Protein AF-A0A532F8X4-F1 (afdb_monomer)

Mean predicted aligned error: 9.33 Å

pLDDT: mean 79.46, std 13.92, range [50.66, 92.62]

Secondary structure (DSSP, 8-state):
--EEEEETTEEEEEEEGGG--HHHHTTSS-EEEETTEEEEEEETTS--S-----------

Solvent-accessible surface area (backbone atoms only — not comparable to full-atom values): 3842 Å² total; per-residue (Å²): 121,72,52,75,45,81,49,94,72,25,35,42,35,38,29,39,74,91,71,58,48,73,54,54,74,69,54,78,39,58,67,47,79,58,90,78,33,35,42,34,50,42,46,66,87,59,71,86,63,72,83,67,80,79,80,80,72,84,88,126

Foldseek 3Di:
DWDWDDDVQWIKIKAFPVPDDPCVVVCVFPWDDDPRIIITTGGPPRDPDPPPPPPPDDDD

Structure (mmCIF, N/CA/C/O backbone):
data_AF-A0A532F8X4-F1
#
_entry.id   AF-A0A532F8X4-F1
#
loop_
_atom_site.group_PDB
_atom_site.id
_atom_site.type_symbol
_atom_site.label_atom_id
_atom_site.label_alt_id
_atom_site.label_comp_id
_atom_site.label_asym_id
_atom_site.label_entity_id
_atom_site.label_seq_id
_atom_site.pdbx_PDB_ins_code
_atom_site.Cartn_x
_atom_site.Cartn_y
_atom_site.Cartn_z
_atom_site.occupancy
_atom_site.B_iso_or_equiv
_atom_site.auth_seq_id
_atom_site.auth_comp_id
_atom_site.auth_asym_id
_atom_site.auth_atom_id
_atom_site.pdbx_PDB_model_num
ATOM 1 N N . MET A 1 1 ? 0.746 1.241 11.883 1.00 74.81 1 MET A N 1
ATOM 2 C CA . MET A 1 1 ? 0.285 0.085 11.108 1.00 74.81 1 MET A CA 1
ATOM 3 C C . MET A 1 1 ? 0.407 0.354 9.616 1.00 74.81 1 MET A C 1
ATOM 5 O O . MET A 1 1 ? -0.311 1.179 9.060 1.00 74.81 1 MET A O 1
ATOM 9 N N . THR A 1 2 ? 1.306 -0.386 8.966 1.00 84.50 2 THR A N 1
ATOM 10 C CA . THR A 1 2 ? 1.496 -0.348 7.513 1.00 84.50 2 THR A CA 1
ATOM 11 C C . THR A 1 2 ? 1.302 -1.752 6.946 1.00 84.50 2 THR A C 1
ATOM 13 O O . THR A 1 2 ? 2.070 -2.651 7.282 1.00 84.50 2 THR A O 1
ATOM 16 N N . ILE A 1 3 ? 0.325 -1.932 6.060 1.00 88.88 3 ILE A N 1
ATOM 17 C CA . ILE A 1 3 ? 0.162 -3.176 5.293 1.00 88.88 3 ILE A CA 1
ATOM 18 C C . ILE A 1 3 ? 1.002 -3.054 4.023 1.00 88.88 3 ILE A C 1
ATOM 20 O O . ILE A 1 3 ? 0.988 -2.010 3.370 1.00 88.88 3 ILE A O 1
ATOM 24 N N . ARG A 1 4 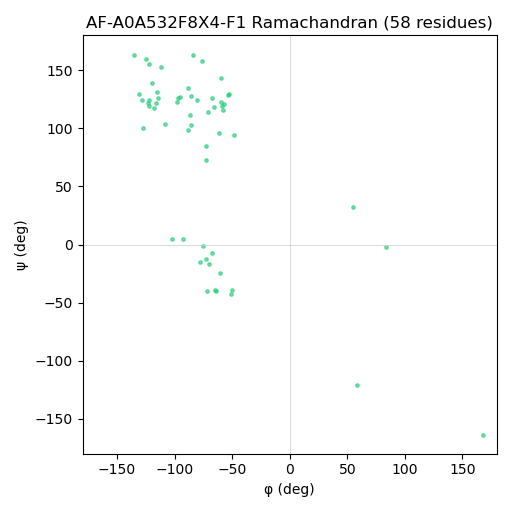? 1.761 -4.097 3.680 1.00 91.19 4 ARG A N 1
ATOM 25 C CA . ARG A 1 4 ? 2.590 -4.141 2.469 1.00 91.19 4 ARG A CA 1
ATOM 26 C C . ARG A 1 4 ? 2.203 -5.347 1.633 1.00 91.19 4 ARG A C 1
ATOM 28 O O . ARG A 1 4 ? 2.316 -6.473 2.105 1.00 91.19 4 ARG A O 1
ATOM 35 N N . ILE A 1 5 ? 1.802 -5.101 0.395 1.00 91.69 5 ILE A N 1
ATOM 36 C CA . ILE A 1 5 ? 1.416 -6.133 -0.563 1.00 91.69 5 ILE A CA 1
ATOM 37 C C . ILE A 1 5 ? 2.390 -6.044 -1.734 1.00 91.69 5 ILE A C 1
ATOM 39 O O . ILE A 1 5 ? 2.490 -5.007 -2.391 1.00 91.69 5 ILE A O 1
ATOM 43 N N . ARG A 1 6 ? 3.152 -7.113 -1.967 1.00 90.06 6 ARG A N 1
ATOM 44 C CA . ARG A 1 6 ? 4.023 -7.216 -3.142 1.00 90.06 6 ARG A CA 1
ATOM 45 C C . ARG A 1 6 ? 3.164 -7.628 -4.330 1.00 90.06 6 ARG A C 1
ATOM 47 O O . ARG A 1 6 ? 2.480 -8.642 -4.252 1.00 90.06 6 ARG A O 1
ATOM 54 N N . LEU A 1 7 ? 3.201 -6.839 -5.394 1.00 90.12 7 LEU A N 1
ATOM 55 C CA . LEU A 1 7 ? 2.461 -7.085 -6.626 1.00 90.12 7 LEU A CA 1
ATOM 56 C C . LEU A 1 7 ? 3.445 -7.105 -7.808 1.00 90.12 7 LEU A C 1
ATOM 58 O O . LEU A 1 7 ? 4.548 -6.558 -7.707 1.00 90.12 7 LEU A O 1
ATOM 62 N N . PRO A 1 8 ? 3.085 -7.712 -8.948 1.00 89.94 8 PRO A N 1
ATOM 63 C CA . PRO A 1 8 ? 3.859 -7.550 -10.172 1.00 89.94 8 PRO A CA 1
ATOM 64 C C . PRO A 1 8 ? 4.057 -6.057 -10.486 1.00 89.94 8 PRO A C 1
ATOM 66 O O . PRO A 1 8 ? 3.109 -5.276 -10.451 1.00 89.94 8 PRO A O 1
ATOM 69 N N . GLY A 1 9 ? 5.301 -5.644 -10.735 1.00 88.06 9 GLY A N 1
ATOM 70 C CA . GLY A 1 9 ? 5.643 -4.248 -11.036 1.00 88.06 9 GLY A CA 1
ATOM 71 C C . GLY A 1 9 ? 5.831 -3.320 -9.828 1.00 88.06 9 GLY A C 1
ATOM 72 O O . GLY A 1 9 ? 6.197 -2.159 -10.024 1.00 88.06 9 GLY A O 1
ATOM 73 N N . GLY A 1 10 ? 5.647 -3.783 -8.584 1.00 90.88 10 GLY A N 1
ATOM 74 C CA . GLY A 1 10 ? 5.875 -2.921 -7.423 1.00 90.88 10 GLY A CA 1
ATOM 75 C C . GLY A 1 10 ? 5.377 -3.433 -6.073 1.00 90.88 10 GLY A C 1
ATOM 76 O O . GLY A 1 10 ? 5.119 -4.610 -5.845 1.00 90.88 10 GLY A O 1
ATOM 77 N N . THR A 1 11 ? 5.290 -2.526 -5.109 1.00 92.50 11 THR A N 1
ATOM 78 C CA . THR A 1 11 ? 4.764 -2.792 -3.771 1.00 92.50 11 THR A CA 1
ATOM 79 C C . THR A 1 11 ? 3.697 -1.769 -3.439 1.00 92.50 11 THR A C 1
ATOM 81 O O . THR A 1 11 ? 3.956 -0.566 -3.422 1.00 92.50 11 THR A O 1
ATOM 84 N N . LEU A 1 12 ? 2.509 -2.253 -3.103 1.00 92.06 12 LEU A N 1
ATOM 85 C CA . LEU A 1 12 ? 1.453 -1.427 -2.550 1.00 92.06 12 LEU A CA 1
ATOM 86 C C . LEU A 1 12 ? 1.641 -1.336 -1.034 1.00 92.06 12 LEU A C 1
ATOM 88 O O . LEU A 1 12 ? 1.788 -2.351 -0.349 1.00 92.06 12 LEU A O 1
ATOM 92 N N . LYS A 1 13 ? 1.657 -0.120 -0.498 1.00 92.62 13 LYS A N 1
ATOM 93 C CA . LYS A 1 13 ? 1.710 0.145 0.940 1.00 92.62 13 LYS A CA 1
ATOM 94 C C . LYS A 1 13 ? 0.422 0.841 1.347 1.00 92.62 13 LYS A C 1
ATOM 96 O O . LYS A 1 13 ? 0.044 1.827 0.730 1.00 92.62 13 LYS A O 1
ATOM 101 N N . ILE A 1 14 ? -0.227 0.363 2.396 1.00 91.69 14 ILE A N 1
ATOM 102 C CA . ILE A 1 14 ? -1.422 0.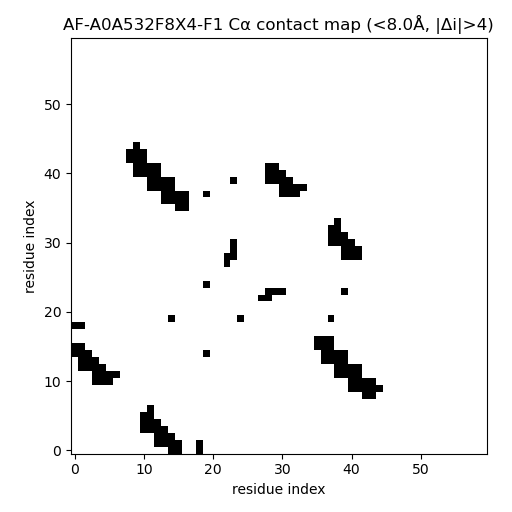994 2.958 1.00 91.69 14 ILE A CA 1
ATOM 103 C C . ILE A 1 14 ? -1.071 1.484 4.353 1.00 91.69 14 ILE A C 1
ATOM 105 O O . ILE A 1 14 ? -0.560 0.715 5.171 1.00 91.69 14 ILE A O 1
ATOM 109 N N . LYS A 1 15 ? -1.314 2.767 4.608 1.00 92.12 15 LYS A N 1
ATOM 110 C CA . LYS A 1 15 ? -0.948 3.467 5.842 1.00 92.12 15 LYS A CA 1
ATOM 111 C C . LYS A 1 15 ? -2.088 4.339 6.346 1.00 92.12 15 LYS A C 1
ATOM 113 O O . LYS A 1 15 ? -2.992 4.678 5.592 1.00 92.12 15 LYS A O 1
ATOM 118 N N . LYS A 1 16 ? -2.021 4.746 7.613 1.00 89.62 16 LYS A N 1
ATOM 119 C CA . LYS A 1 16 ? -2.829 5.856 8.140 1.00 89.62 16 LYS A CA 1
ATOM 120 C C . LYS A 1 16 ? -2.149 7.199 7.854 1.00 89.62 16 LYS A C 1
ATOM 122 O O . LYS A 1 16 ? -0.949 7.235 7.576 1.00 89.62 16 LYS A O 1
ATOM 127 N N . ARG A 1 17 ? -2.909 8.295 7.946 1.00 84.19 17 ARG A N 1
ATOM 128 C CA . ARG A 1 17 ? -2.430 9.668 7.689 1.00 84.19 17 ARG A CA 1
ATOM 129 C C . ARG A 1 17 ? -1.156 10.015 8.465 1.00 84.19 17 ARG A C 1
ATOM 131 O O . ARG A 1 17 ? -0.227 10.579 7.892 1.00 84.19 17 ARG A O 1
ATOM 138 N N . ASP A 1 18 ? -1.101 9.621 9.731 1.00 84.88 18 ASP A N 1
ATOM 139 C CA . ASP A 1 18 ? -0.009 9.968 10.650 1.00 84.88 18 ASP A CA 1
ATOM 140 C C . ASP A 1 18 ? 1.294 9.209 10.348 1.00 84.88 18 ASP A C 1
ATOM 142 O O . ASP A 1 18 ? 2.364 9.567 10.829 1.00 84.88 18 ASP A O 1
ATOM 146 N N . GLU A 1 19 ? 1.227 8.172 9.507 1.00 84.38 19 GLU A N 1
ATOM 147 C CA . GLU A 1 19 ? 2.367 7.326 9.131 1.00 84.38 19 GLU A CA 1
ATOM 148 C C . GLU A 1 19 ? 2.932 7.653 7.739 1.00 84.38 19 GLU A C 1
ATOM 150 O O . GLU A 1 19 ? 3.840 6.966 7.241 1.00 84.38 19 GLU A O 1
ATOM 155 N N . LEU 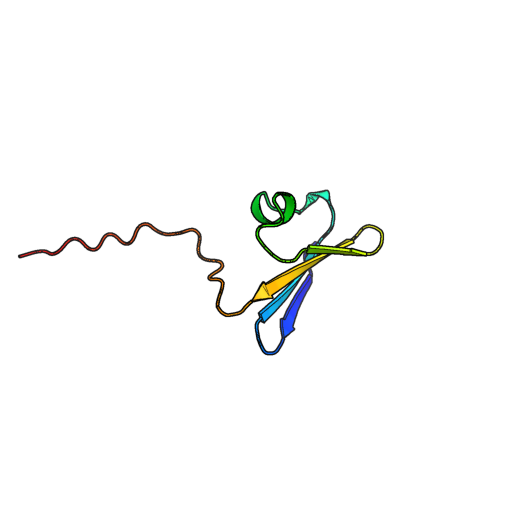A 1 20 ? 2.402 8.696 7.095 1.00 82.50 20 LEU A N 1
ATOM 156 C CA . LEU A 1 20 ? 2.888 9.172 5.806 1.00 82.50 20 LEU A CA 1
ATOM 157 C C . LEU A 1 20 ? 4.292 9.769 5.941 1.00 82.50 20 LEU A C 1
ATOM 159 O O . LEU A 1 20 ? 4.541 10.686 6.722 1.00 82.50 20 LEU A O 1
ATOM 163 N N . ARG A 1 21 ? 5.225 9.273 5.127 1.00 81.88 21 ARG A N 1
ATOM 164 C CA . ARG A 1 21 ? 6.580 9.826 5.020 1.00 81.88 21 ARG A CA 1
ATOM 165 C C . ARG A 1 21 ? 6.565 11.117 4.207 1.00 81.88 21 ARG A C 1
ATOM 167 O O . ARG A 1 21 ? 5.725 11.295 3.333 1.00 81.88 21 ARG A O 1
ATOM 174 N N . ARG A 1 22 ? 7.581 11.968 4.395 1.00 81.25 22 ARG A N 1
ATOM 175 C CA . ARG A 1 22 ? 7.728 13.234 3.649 1.00 81.25 22 ARG A CA 1
ATOM 176 C C 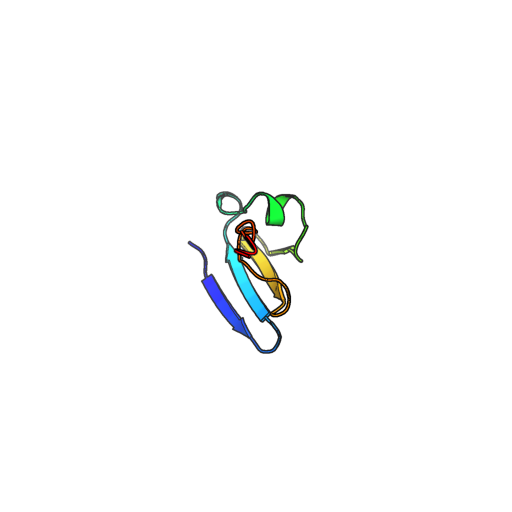. ARG A 1 22 ? 7.594 13.070 2.126 1.00 81.25 22 ARG A C 1
ATOM 178 O O . ARG A 1 22 ? 6.959 13.907 1.506 1.00 81.25 22 ARG A O 1
ATOM 185 N N . ARG A 1 23 ? 8.126 11.990 1.532 1.00 79.62 23 ARG A N 1
ATOM 186 C CA . ARG A 1 23 ? 7.988 11.704 0.084 1.00 79.62 23 ARG A CA 1
ATOM 187 C C . ARG A 1 23 ? 6.543 11.425 -0.340 1.00 79.62 23 ARG A C 1
ATOM 189 O O . ARG A 1 23 ? 6.105 11.865 -1.393 1.00 79.62 23 ARG A O 1
ATOM 196 N N . GLU A 1 24 ? 5.803 10.711 0.505 1.00 82.94 24 GLU A N 1
ATOM 197 C CA . GLU A 1 24 ? 4.393 10.373 0.285 1.00 82.94 24 GLU A CA 1
ATOM 198 C C . GLU A 1 24 ? 3.520 11.627 0.463 1.00 82.94 24 GLU A C 1
ATOM 200 O O . GLU A 1 24 ? 2.639 11.888 -0.348 1.00 82.94 24 GLU A O 1
ATOM 205 N N . GLN A 1 25 ? 3.831 12.469 1.457 1.00 80.56 25 GLN A N 1
ATOM 206 C CA . GLN A 1 25 ? 3.184 13.774 1.653 1.00 80.56 25 GLN A CA 1
ATOM 207 C C . GLN A 1 25 ? 3.453 14.741 0.490 1.00 80.56 25 GLN A C 1
ATOM 209 O O . GLN A 1 25 ? 2.546 15.443 0.052 1.00 80.56 25 GLN A O 1
ATOM 214 N N . LYS A 1 26 ? 4.682 14.744 -0.040 1.00 83.81 26 LYS A N 1
ATOM 215 C CA . LYS A 1 26 ? 5.081 15.520 -1.224 1.00 83.81 26 LYS A CA 1
ATOM 216 C C . LYS A 1 26 ? 4.585 14.928 -2.548 1.00 83.81 26 LYS A C 1
ATOM 218 O O . LYS A 1 26 ? 4.839 15.524 -3.587 1.00 83.81 26 LYS A O 1
ATOM 223 N N . ARG A 1 27 ? 3.885 13.784 -2.519 1.00 80.00 27 ARG A N 1
ATOM 224 C CA . ARG A 1 27 ? 3.380 13.070 -3.706 1.00 80.00 27 ARG A CA 1
ATOM 225 C C . ARG A 1 27 ? 4.476 12.734 -4.730 1.00 80.00 27 ARG A C 1
ATOM 227 O O . ARG A 1 27 ? 4.213 12.669 -5.924 1.00 80.00 27 ARG A O 1
ATOM 234 N N . GLU A 1 28 ? 5.701 1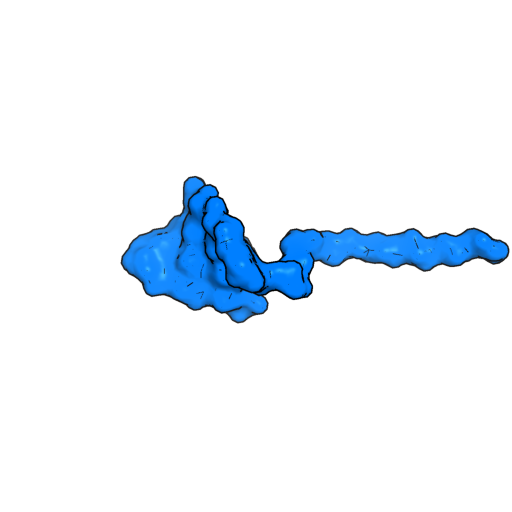2.484 -4.260 1.00 84.25 28 GLU A N 1
ATOM 235 C CA . GLU A 1 28 ? 6.825 12.020 -5.100 1.00 84.25 28 GLU A CA 1
ATOM 236 C C . GLU A 1 28 ? 6.630 10.572 -5.582 1.00 84.25 28 GLU A C 1
ATOM 238 O O . GLU A 1 28 ? 7.296 10.107 -6.502 1.00 84.25 28 GLU A O 1
ATOM 243 N N . VAL A 1 29 ? 5.715 9.854 -4.936 1.00 83.38 29 VAL A N 1
ATOM 244 C CA . VAL A 1 29 ? 5.223 8.538 -5.338 1.00 83.38 29 VAL A CA 1
ATOM 245 C C . VAL A 1 29 ? 3.707 8.620 -5.508 1.00 83.38 29 VAL A C 1
ATOM 247 O O . VAL A 1 29 ? 3.081 9.473 -4.872 1.00 83.38 29 VAL A O 1
ATOM 250 N N . PRO A 1 30 ? 3.087 7.748 -6.318 1.00 89.44 30 PRO A N 1
ATOM 251 C CA . PRO A 1 30 ? 1.636 7.701 -6.416 1.00 89.44 30 PRO A CA 1
ATOM 252 C C . PRO A 1 30 ? 1.004 7.401 -5.052 1.00 89.44 30 PRO A C 1
ATOM 254 O O . PRO A 1 30 ? 1.312 6.387 -4.416 1.00 89.44 30 PRO A O 1
ATOM 257 N N . VAL A 1 31 ? 0.126 8.300 -4.604 1.00 90.69 31 VAL A N 1
ATOM 258 C CA . VAL A 1 31 ? -0.622 8.185 -3.349 1.00 90.69 31 VAL A CA 1
ATOM 259 C C . VAL A 1 31 ? -2.095 8.459 -3.618 1.00 90.69 31 VAL A C 1
ATOM 261 O O . VAL A 1 31 ? -2.446 9.497 -4.174 1.00 90.69 31 VAL A O 1
ATOM 264 N N . TRP A 1 32 ? -2.954 7.559 -3.153 1.00 91.62 32 TRP A N 1
ATOM 265 C CA . TRP A 1 32 ? -4.405 7.700 -3.168 1.00 91.62 32 TRP A CA 1
ATOM 266 C C . TRP A 1 32 ? -4.944 7.665 -1.741 1.00 91.62 32 TRP A C 1
ATOM 268 O O . TRP A 1 32 ? -4.500 6.861 -0.923 1.00 91.62 32 TRP A O 1
ATOM 278 N N . GLN A 1 33 ? -5.911 8.527 -1.434 1.00 91.00 33 GLN A N 1
ATOM 279 C CA . GLN A 1 33 ? -6.627 8.492 -0.162 1.00 91.00 33 GLN A CA 1
ATOM 280 C C . GLN A 1 33 ? 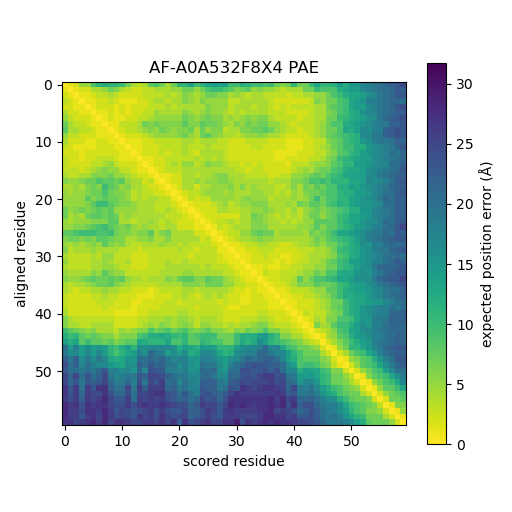-7.923 7.697 -0.334 1.00 91.00 33 GLN A C 1
ATOM 282 O O . GLN A 1 33 ? -8.727 8.000 -1.212 1.00 91.00 33 GLN A O 1
ATOM 287 N N . VAL A 1 34 ? -8.129 6.699 0.521 1.00 89.38 34 VAL A N 1
ATOM 288 C CA . VAL A 1 34 ? -9.339 5.874 0.564 1.00 89.38 34 VAL A CA 1
ATOM 289 C C . VAL A 1 34 ? -9.860 5.894 2.000 1.00 89.38 34 VAL A C 1
ATOM 291 O O . VAL A 1 34 ? -9.318 5.235 2.891 1.00 89.38 34 VAL A O 1
ATOM 294 N N . GLY A 1 35 ? -10.879 6.722 2.244 1.00 88.56 35 GLY A N 1
ATOM 295 C CA . GLY A 1 35 ? -11.372 7.010 3.593 1.00 88.56 35 GLY A CA 1
ATOM 296 C C . GLY A 1 35 ? -10.273 7.597 4.489 1.00 88.56 35 GLY A C 1
ATOM 297 O O . GLY A 1 35 ? -9.670 8.621 4.159 1.00 88.56 35 GLY A O 1
ATOM 298 N N . ASN A 1 36 ? -9.990 6.915 5.604 1.00 88.12 36 ASN A N 1
ATOM 299 C CA . ASN A 1 36 ? -8.948 7.293 6.572 1.00 88.12 36 ASN A CA 1
ATOM 300 C C . ASN A 1 36 ? -7.583 6.635 6.303 1.00 88.12 36 ASN A C 1
ATOM 302 O O . ASN A 1 36 ? -6.649 6.781 7.100 1.00 88.12 36 ASN A O 1
ATOM 306 N N . TYR A 1 37 ? -7.462 5.902 5.197 1.00 89.94 37 TYR A N 1
ATOM 307 C CA . TYR A 1 37 ? -6.238 5.225 4.799 1.00 89.94 37 TYR A CA 1
ATOM 308 C C . TYR A 1 37 ? -5.648 5.855 3.543 1.00 89.94 37 TYR A C 1
ATOM 310 O O . TYR A 1 37 ? -6.339 6.413 2.694 1.00 89.94 37 TYR A O 1
ATOM 318 N N . PHE A 1 38 ? -4.336 5.734 3.430 1.00 91.31 38 PHE A N 1
ATOM 319 C CA . PHE A 1 38 ? -3.552 6.165 2.293 1.00 91.31 38 PHE A CA 1
ATOM 320 C C . PHE A 1 38 ? -2.919 4.944 1.649 1.00 91.31 38 PHE A C 1
ATOM 322 O O . PHE A 1 38 ? -2.181 4.194 2.292 1.00 91.31 38 PHE A O 1
ATOM 329 N N . VAL A 1 39 ? -3.223 4.762 0.374 1.00 92.00 39 VAL A N 1
ATOM 330 C CA . VAL A 1 39 ? -2.691 3.720 -0.489 1.00 92.00 39 VAL A CA 1
ATOM 331 C C . VAL A 1 39 ? -1.552 4.327 -1.295 1.00 92.00 39 VAL A C 1
ATOM 333 O O . VAL A 1 39 ? -1.731 5.325 -1.982 1.00 92.00 39 VAL A O 1
ATOM 336 N N . ILE A 1 40 ? -0.367 3.745 -1.195 1.00 92.00 40 ILE A N 1
ATOM 337 C CA . ILE A 1 40 ? 0.868 4.246 -1.793 1.00 92.00 40 ILE A CA 1
ATOM 338 C C . ILE A 1 40 ? 1.418 3.158 -2.705 1.00 92.00 40 ILE A C 1
ATOM 340 O O . ILE A 1 40 ? 1.679 2.044 -2.245 1.00 92.00 40 ILE A O 1
ATOM 344 N N . TRP A 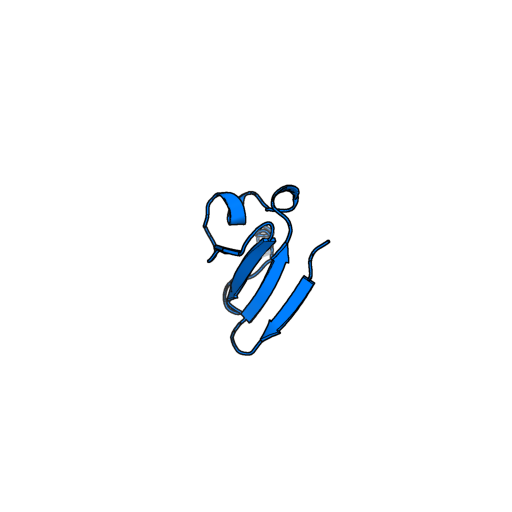1 41 ? 1.646 3.474 -3.974 1.00 91.50 41 TRP A N 1
ATOM 345 C CA . TRP A 1 41 ? 2.298 2.552 -4.900 1.00 91.50 41 TRP A CA 1
ATOM 346 C C . TRP A 1 41 ? 3.786 2.857 -5.016 1.00 91.50 41 TRP A C 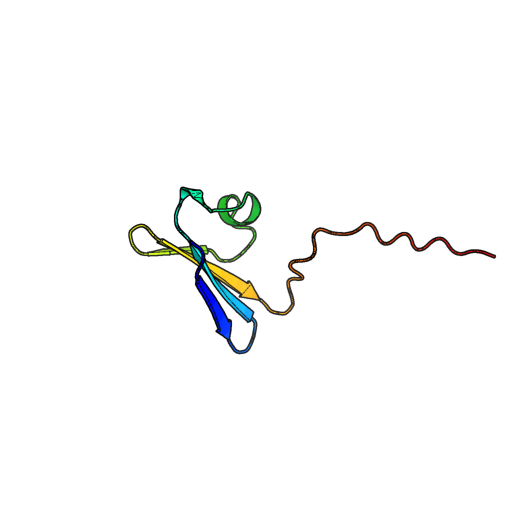1
ATOM 348 O O . TRP A 1 41 ? 4.184 3.979 -5.311 1.00 91.50 41 TRP A O 1
ATOM 358 N N . TRP A 1 42 ? 4.609 1.838 -4.787 1.00 86.12 42 TRP A N 1
ATOM 359 C CA . TRP A 1 42 ? 6.051 1.874 -4.999 1.00 86.12 42 TRP A CA 1
ATOM 360 C C . TRP A 1 42 ? 6.406 1.026 -6.223 1.00 86.12 42 TRP A C 1
ATOM 362 O O . TRP A 1 42 ? 6.413 -0.199 -6.106 1.00 86.12 42 TRP A O 1
ATOM 372 N N . PRO A 1 43 ? 6.710 1.636 -7.380 1.00 85.75 43 PRO A N 1
ATOM 373 C CA . PRO A 1 43 ? 7.176 0.909 -8.558 1.00 85.75 43 PRO A CA 1
ATOM 374 C C . PRO A 1 43 ? 8.469 0.143 -8.255 1.00 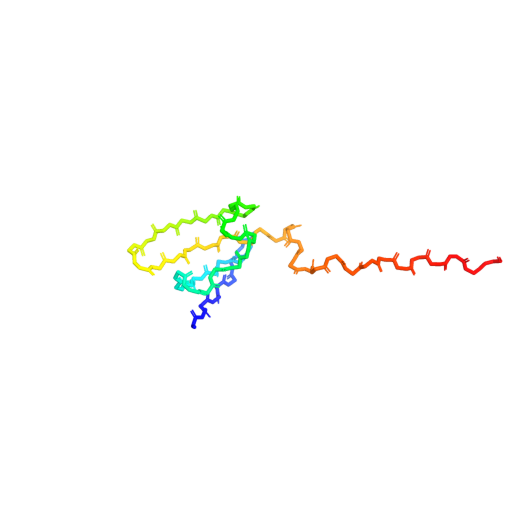85.75 43 PRO A C 1
ATOM 376 O O . PRO A 1 43 ? 9.337 0.657 -7.551 1.00 85.75 43 PRO A O 1
ATOM 379 N N . SER A 1 44 ? 8.649 -1.051 -8.820 1.00 80.31 44 SER A N 1
ATOM 380 C CA . SER A 1 44 ? 9.858 -1.870 -8.611 1.00 80.31 44 SER A CA 1
ATOM 381 C C . SER A 1 44 ? 11.158 -1.192 -9.073 1.00 80.31 44 SER A C 1
ATOM 383 O O . SER A 1 44 ? 12.224 -1.495 -8.545 1.00 80.31 44 SER A O 1
ATOM 385 N N . GLY A 1 45 ? 11.073 -0.247 -10.016 1.00 72.56 45 GLY A N 1
ATOM 386 C CA . GLY A 1 45 ? 12.204 0.579 -10.456 1.00 72.56 45 GLY A CA 1
ATOM 387 C C . GLY A 1 45 ? 12.566 1.726 -9.501 1.00 72.56 45 GLY A C 1
ATOM 388 O O . GLY A 1 45 ? 13.659 2.282 -9.596 1.00 72.56 45 GLY A O 1
ATOM 389 N N . MET A 1 46 ? 11.688 2.079 -8.556 1.00 67.25 46 MET A N 1
ATOM 390 C CA . MET A 1 46 ? 11.979 3.076 -7.526 1.00 67.25 46 MET A CA 1
ATOM 391 C C . MET A 1 46 ? 12.633 2.384 -6.330 1.00 67.25 46 MET A C 1
ATOM 393 O O . MET A 1 46 ? 11.966 1.804 -5.474 1.00 67.25 46 MET A O 1
ATOM 397 N N . SER A 1 47 ? 13.963 2.450 -6.261 1.00 61.75 47 SER A N 1
ATOM 398 C CA . SER A 1 47 ? 14.706 1.988 -5.087 1.00 61.75 47 SER A CA 1
ATOM 399 C C . SER A 1 47 ? 14.224 2.712 -3.820 1.00 61.75 47 SER A C 1
ATOM 401 O O . SER A 1 47 ? 14.344 3.930 -3.702 1.00 61.75 47 SER A O 1
ATOM 403 N N . ASP A 1 48 ? 13.739 1.948 -2.833 1.00 59.94 48 ASP A N 1
ATOM 404 C CA . ASP A 1 48 ? 13.416 2.431 -1.473 1.00 59.94 48 ASP A CA 1
ATOM 405 C C . ASP A 1 48 ? 14.688 2.833 -0.701 1.00 59.94 48 ASP A C 1
ATOM 407 O O . ASP A 1 48 ? 14.612 3.375 0.402 1.00 59.94 48 ASP A O 1
ATOM 411 N N . ARG A 1 49 ? 15.877 2.567 -1.271 1.00 56.75 49 ARG A N 1
ATOM 412 C CA . ARG A 1 49 ? 17.146 2.961 -0.671 1.00 56.75 49 ARG A CA 1
ATOM 413 C C . ARG A 1 49 ? 17.148 4.485 -0.497 1.00 56.75 49 ARG A C 1
ATOM 415 O O . ARG A 1 49 ? 17.083 5.203 -1.499 1.00 56.75 49 ARG A O 1
ATOM 422 N N . PRO A 1 50 ? 17.262 5.013 0.740 1.00 51.34 50 PRO A N 1
ATOM 423 C CA . PRO A 1 50 ? 17.825 6.345 0.882 1.00 51.34 50 PRO A CA 1
ATOM 424 C C . PRO A 1 50 ? 19.159 6.273 0.152 1.00 51.34 50 PRO A C 1
ATOM 426 O O . PRO A 1 50 ? 19.891 5.302 0.342 1.00 51.34 50 PRO A O 1
ATOM 429 N N . SER A 1 51 ? 19.404 7.207 -0.758 1.00 52.69 51 SER A N 1
ATOM 430 C CA . SER A 1 51 ? 20.648 7.325 -1.501 1.00 52.69 51 SER A CA 1
ATOM 431 C C . SER A 1 51 ? 21.802 7.233 -0.505 1.00 52.69 51 SER A C 1
ATOM 433 O O . SER A 1 51 ? 22.159 8.205 0.150 1.00 52.69 51 SER A O 1
ATOM 435 N N . SER A 1 52 ? 22.342 6.031 -0.318 1.00 52.69 52 SER A N 1
ATOM 436 C CA . SER A 1 52 ? 23.624 5.853 0.328 1.00 52.69 52 SER A CA 1
ATOM 437 C C . SER A 1 52 ? 24.582 6.502 -0.659 1.00 52.69 52 SER A C 1
ATOM 439 O O . SER A 1 52 ? 24.572 6.086 -1.823 1.00 52.69 52 SER A O 1
ATOM 441 N N . PRO A 1 53 ? 25.320 7.559 -0.285 1.00 54.53 53 PRO A N 1
ATOM 442 C CA . PRO A 1 53 ? 26.290 8.128 -1.196 1.00 54.53 53 PRO A CA 1
ATOM 443 C C . PRO A 1 53 ? 27.247 6.997 -1.552 1.00 54.53 53 PRO A C 1
ATOM 445 O O . PRO A 1 53 ? 27.897 6.413 -0.683 1.00 54.53 53 PRO A O 1
ATOM 448 N N . ASN A 1 54 ? 27.239 6.625 -2.827 1.00 50.66 54 ASN A N 1
ATOM 449 C CA . ASN A 1 54 ? 28.164 5.668 -3.390 1.00 50.66 54 ASN A CA 1
ATOM 450 C C . ASN A 1 54 ? 29.561 6.273 -3.207 1.00 50.66 54 ASN A C 1
ATOM 452 O O . ASN A 1 54 ? 29.966 7.136 -3.981 1.00 50.66 54 ASN A O 1
ATOM 456 N N . LYS A 1 55 ? 30.276 5.895 -2.140 1.00 54.66 55 LYS A N 1
ATOM 457 C CA . LYS A 1 55 ? 31.714 6.155 -2.024 1.00 54.66 55 LYS A CA 1
ATOM 458 C C . LYS A 1 55 ? 32.422 5.204 -2.987 1.00 54.66 55 LYS A C 1
ATOM 460 O O . LYS A 1 55 ? 33.057 4.237 -2.582 1.00 54.66 55 LYS A O 1
ATOM 465 N N . SER A 1 56 ? 32.311 5.490 -4.277 1.00 56.59 56 SER A N 1
ATOM 466 C CA . SER A 1 56 ? 33.300 5.068 -5.254 1.00 56.59 56 SER A CA 1
ATOM 467 C C . SER A 1 56 ? 34.543 5.930 -5.031 1.00 56.59 56 SER A C 1
ATOM 469 O O . SER A 1 56 ? 34.701 6.981 -5.646 1.00 56.59 56 SER A O 1
ATOM 471 N N . SER A 1 57 ? 35.397 5.522 -4.093 1.00 57.81 57 SER A N 1
ATOM 472 C CA . SER A 1 57 ? 36.784 5.980 -4.055 1.00 57.81 57 SER A CA 1
ATOM 473 C C . SER A 1 57 ? 37.591 5.052 -4.962 1.00 57.81 57 SER A C 1
ATOM 475 O O . SER A 1 57 ? 37.744 3.878 -4.616 1.00 57.81 57 SER A O 1
ATOM 477 N N . PRO A 1 58 ? 38.102 5.518 -6.114 1.00 65.38 58 PRO A N 1
ATOM 478 C CA . PRO A 1 58 ? 39.104 4.761 -6.837 1.00 65.38 58 PRO A CA 1
ATOM 479 C C . PRO A 1 58 ? 40.397 4.836 -6.020 1.00 65.38 58 PRO A C 1
ATOM 481 O O . PRO A 1 58 ? 40.957 5.909 -5.821 1.00 65.38 58 PRO A O 1
ATOM 484 N N . ARG A 1 59 ? 40.849 3.695 -5.496 1.00 56.62 59 ARG A N 1
ATOM 485 C CA . ARG A 1 59 ? 42.235 3.537 -5.049 1.00 56.62 59 ARG A CA 1
ATOM 486 C C . ARG A 1 59 ? 43.045 3.136 -6.283 1.00 56.62 59 ARG A C 1
ATOM 488 O O . ARG A 1 59 ? 42.962 1.988 -6.716 1.00 56.62 59 ARG A O 1
ATOM 495 N N . LYS A 1 60 ? 43.779 4.085 -6.853 1.00 54.56 60 LYS A N 1
ATOM 496 C CA . LYS A 1 60 ? 44.987 3.842 -7.642 1.00 54.56 60 LYS A CA 1
ATOM 497 C C . LYS A 1 60 ? 46.020 4.870 -7.226 1.00 54.56 60 LYS A C 1
ATOM 499 O O . LYS A 1 60 ? 45.612 6.039 -7.061 1.00 54.56 60 LYS A O 1
#

Sequence (60 aa):
MTIRIRLPGGTLKIKKRDELRRREQKREVPVWQVGNYFVIWWPSGMSDRPSSPNKSSPRK

Nearest PDB structures (foldseek):
  2vub-assembly1_D  TM=3.747E-01  e=9.225E-01  Escherichia coli

Radius of gyration: 15.0 Å; Cα contacts (8 Å, |Δi|>4): 79; chains: 1; bounding box: 56×23×22 Å